Protein 5GUI (pdb70)

InterPro domains:
  IPR001270 ClpA/B family [PR00300] (641-659)
  IPR001270 ClpA/B family [PR00300] (686-704)
  IPR001270 ClpA/B family [PR00300] (715-733)
  IPR001270 ClpA/B family [PR00300] (748-762)
  IPR001943 UVR domain [PS50151] (511-546)
  IPR003593 AAA+ ATPase domain [SM00382] (294-434)
  IPR003593 AAA+ ATPase domain [SM00382] (637-818)
  IPR003959 ATPase, AAA-type, core [PF00004] (299-411)
  IPR003959 ATPase, AAA-type, core [PF07724] (636-810)
  IPR004176 Clp, repeat (R) N-terminal domain [PF02861] (97-219)
  IPR004176 Clp, repeat (R) N-terminal domain [PS51903] (95-237)
  IPR018368 ClpA/B, conserved site 1 [PS00870] (389-401)
  IPR019489 Clp ATPase, C-terminal [PF10431] (817-897)
  IPR019489 Clp ATPase, C-terminal [SM01086] (817-907)
  IPR027417 P-loop containing nucleoside triphosphate hydrolase [G3DSA:3.40.50.300] (245-437)
  IPR027417 P-loop containing nucleoside triphosphate hydrolase [G3DSA:3.40.50.300] (589-815)
  IPR027417 P-loop containing nucleoside triphosphate hydrolase [SSF52540] (254-529)
  IPR027417 P-loop containing nucleoside triphosphate hydrolase [SSF52540] (586-901)
  IPR028299 ClpA/B, conserved site 2 [PS00871] (671-689)
  IPR036628 Clp, N-terminal domain superfamily [G3DSA:1.10.1780.10] (94-244)

Structure (mmCIF, N/CA/C/O backbone):
data_5GUI
#
_entry.id   5GUI
#
_cell.length_a   40.100
_cell.length_b   44.290
_cell.length_c   97.560
_cell.angle_alpha   90.00
_cell.angle_beta   90.00
_cell.angle_gamma   90.00
#
_symmetry.space_group_name_H-M   'P 21 21 21'
#
loop_
_entity.id
_entity.type
_entity.pdbx_description
1 polymer 'Chaperone protein ClpC1, chloroplastic'
2 non-polymer 'PHOSPHATE ION'
3 water water
#
loop_
_atom_site.group_PDB
_atom_site.id
_atom_site.type_symbol
_atom_site.label_atom_id
_atom_site.label_alt_id
_atom_site.label_comp_id
_atom_site.label_asym_id
_atom_site.label_entity_id
_atom_site.label_seq_id
_atom_site.pdbx_PDB_ins_code
_atom_site.Cartn_x
_atom_site.Cartn_y
_atom_site.Cartn_z
_atom_site.occupancy
_atom_site.B_iso_or_equiv
_atom_site.auth_seq_id
_atom_site.auth_comp_id
_atom_site.auth_asym_id
_atom_site.auth_atom_id
_atom_site.pdbx_PDB_model_num
ATOM 1 N N . MET A 1 1 ? -14.695 -13.216 22.345 0.50 34.84 94 MET A N 1
ATOM 2 C CA . MET A 1 1 ? -14.609 -11.736 22.175 0.50 37.71 94 MET A CA 1
ATOM 3 C C . MET A 1 1 ? -13.191 -11.226 22.374 0.50 29.88 94 MET A C 1
ATOM 4 O O . MET A 1 1 ? -13.007 -10.091 22.812 0.50 25.71 94 MET A O 1
ATOM 9 N N . PHE A 1 2 ? -12.193 -12.055 22.040 1.00 29.64 95 PHE A N 1
ATOM 10 C CA . PHE A 1 2 ? -10.790 -11.639 22.019 1.00 22.67 95 PHE A CA 1
ATOM 11 C C . PHE A 1 2 ? -10.206 -11.307 23.390 1.00 21.34 95 PHE A C 1
ATOM 12 O O . PHE A 1 2 ? -9.224 -10.583 23.460 1.00 22.48 95 PHE A O 1
ATOM 20 N N . GLU A 1 3 ? -10.749 -11.875 24.479 1.00 21.46 96 GLU A N 1
ATOM 21 C CA . GLU A 1 3 ? -10.264 -11.621 25.814 1.00 22.96 96 GLU A CA 1
ATOM 22 C C . GLU A 1 3 ? -9.265 -12.653 26.289 1.00 17.52 96 GLU A C 1
ATOM 23 O O . GLU A 1 3 ? -8.725 -12.484 27.367 1.00 19.19 96 GLU A O 1
ATOM 29 N N . ARG A 1 4 ? -8.946 -13.652 25.457 1.00 16.11 97 ARG A N 1
ATOM 30 C CA A ARG A 1 4 ? -8.147 -14.789 25.845 0.60 15.54 97 ARG A CA 1
ATOM 31 C CA B ARG A 1 4 ? -8.073 -14.718 25.961 0.40 14.48 97 ARG A CA 1
ATOM 32 C C . ARG A 1 4 ? -6.739 -14.805 25.266 1.00 13.16 97 ARG A C 1
ATOM 33 O O . ARG A 1 4 ? -6.129 -15.849 25.239 1.00 17.00 97 ARG A O 1
ATOM 48 N N . PHE A 1 5 ? -6.212 -13.676 24.829 1.00 11.77 98 PHE A N 1
ATOM 49 C CA . PHE A 1 5 ? -4.853 -13.653 24.295 1.00 10.99 98 PHE A CA 1
ATOM 50 C C . PHE A 1 5 ? -3.789 -13.347 25.332 1.00 10.55 98 PHE A C 1
ATOM 51 O O . PHE A 1 5 ? -4.006 -12.563 26.270 1.00 13.55 98 PHE A O 1
ATOM 59 N N . THR A 1 6 ? -2.598 -13.895 25.181 1.00 10.15 99 THR A N 1
ATOM 60 C CA . THR A 1 6 ? -1.420 -13.398 25.889 1.00 10.15 99 THR A CA 1
ATOM 61 C C . THR A 1 6 ? -0.900 -12.137 25.208 1.00 9.74 99 THR A C 1
ATOM 62 O O . THR A 1 6 ? -1.294 -11.795 24.050 1.00 10.23 99 THR A O 1
ATOM 66 N N . GLU A 1 7 ? 0.047 -11.452 25.811 1.00 10.30 100 GLU A N 1
ATOM 67 C CA . GLU A 1 7 ? 0.657 -10.304 25.178 1.00 9.89 100 GLU A CA 1
ATOM 68 C C . GLU A 1 7 ? 1.254 -10.672 23.827 1.00 9.45 100 GLU A C 1
ATOM 69 O O . GLU A 1 7 ? 1.110 -9.921 22.867 1.00 10.20 100 GLU A O 1
ATOM 75 N N . LYS A 1 8 ? 1.997 -11.773 23.769 1.00 9.88 101 LYS A N 1
ATOM 76 C CA . LYS A 1 8 ? 2.668 -12.111 22.516 1.00 10.00 101 LYS A CA 1
ATOM 77 C C . LYS A 1 8 ? 1.674 -12.472 21.435 1.00 9.36 101 LYS A C 1
ATOM 78 O O . LYS A 1 8 ? 1.932 -12.186 20.230 1.00 10.34 101 LYS A O 1
ATOM 84 N N . ALA A 1 9 ? 0.550 -13.058 21.732 1.00 9.60 102 ALA A N 1
ATOM 85 C CA . ALA A 1 9 ? -0.495 -13.264 20.725 1.00 9.51 102 ALA A CA 1
ATOM 86 C C . ALA A 1 9 ? -1.050 -11.948 20.248 1.00 9.29 102 ALA A C 1
ATOM 87 O O . ALA A 1 9 ? -1.288 -11.797 19.016 1.00 9.90 102 ALA A O 1
ATOM 89 N N . ILE A 1 10 ? -1.269 -10.979 21.126 1.00 9.70 103 ILE A N 1
ATOM 90 C CA . ILE A 1 10 ? -1.690 -9.656 20.681 1.00 8.62 103 ILE A CA 1
ATOM 91 C C . ILE A 1 10 ? -0.617 -9.042 19.808 1.00 9.09 103 ILE A C 1
ATOM 92 O O . ILE A 1 10 ? -0.950 -8.435 18.751 1.00 10.28 103 ILE A O 1
ATOM 97 N N . LYS A 1 11 ? 0.642 -9.200 20.130 1.00 9.33 104 LYS A N 1
ATOM 98 C CA . LYS A 1 11 ? 1.737 -8.693 19.295 1.00 9.61 104 LYS A CA 1
ATOM 99 C C . LYS A 1 11 ? 1.663 -9.311 17.888 1.00 9.14 104 LYS A C 1
ATOM 100 O O . LYS A 1 11 ? 1.815 -8.598 16.872 1.00 9.77 104 LYS A O 1
ATOM 106 N N . VAL A 1 12 ? 1.425 -10.599 17.796 1.00 9.21 105 VAL A N 1
ATOM 107 C CA . VAL A 1 12 ? 1.257 -11.256 16.471 1.00 8.65 105 VAL A CA 1
ATOM 108 C C . VAL A 1 12 ? 0.107 -10.622 15.769 1.00 8.89 105 VAL A C 1
ATOM 109 O O . VAL A 1 12 ? 0.241 -10.361 14.509 1.00 9.97 105 VAL A O 1
ATOM 113 N N . ILE A 1 13 ? -1.044 -10.359 16.361 1.00 9.59 106 ILE A N 1
ATOM 114 C CA A ILE A 1 13 ? -2.187 -9.778 15.683 0.50 9.90 106 ILE A CA 1
ATOM 115 C CA B ILE A 1 13 ? -2.166 -9.794 15.684 0.50 9.70 106 ILE A CA 1
ATOM 116 C C . ILE A 1 13 ? -1.883 -8.365 15.254 1.00 10.20 106 ILE A C 1
ATOM 117 O O . ILE A 1 13 ? -2.288 -7.923 14.153 1.00 10.52 106 ILE A O 1
ATOM 126 N N . MET A 1 14 ? -1.173 -7.583 16.062 1.00 9.98 107 MET A N 1
ATOM 127 C CA A MET A 1 14 ? -0.763 -6.225 15.680 0.80 10.04 107 MET A CA 1
ATOM 128 C CA B MET A 1 14 ? -0.800 -6.230 15.666 0.20 9.74 107 MET A CA 1
ATOM 129 C C . MET A 1 14 ? 0.113 -6.288 14.445 1.00 9.84 107 MET A C 1
ATOM 130 O O . MET A 1 14 ? -0.048 -5.492 13.512 1.00 10.92 107 MET A O 1
ATOM 139 N N . LEU A 1 15 ? 1.023 -7.232 14.405 1.00 9.67 108 LEU A N 1
ATOM 140 C CA A LEU A 1 15 ? 1.875 -7.402 13.210 0.80 9.73 108 LEU A CA 1
ATOM 141 C CA B LEU A 1 15 ? 1.876 -7.460 13.241 0.20 10.44 108 LEU A CA 1
ATOM 142 C C . LEU A 1 15 ? 1.024 -7.842 12.042 1.00 9.35 108 LEU A C 1
ATOM 143 O O . LEU A 1 15 ? 1.265 -7.345 10.902 1.00 10.52 108 LEU A O 1
ATOM 152 N N . ALA A 1 16 ? 0.039 -8.695 12.205 1.00 9.21 109 ALA A N 1
ATOM 153 C CA . ALA A 1 16 ? -0.858 -9.070 11.111 1.00 9.53 109 ALA A CA 1
ATOM 154 C C . ALA A 1 16 ? -1.586 -7.848 10.568 1.00 9.84 109 ALA A C 1
ATOM 155 O O . ALA A 1 16 ? -1.746 -7.726 9.329 1.00 10.21 109 ALA A O 1
ATOM 157 N N . GLN A 1 17 ? -2.041 -6.949 11.433 1.00 10.70 110 GLN A N 1
ATOM 158 C CA . GLN A 1 17 ? -2.664 -5.697 10.977 1.00 10.44 110 GLN A CA 1
ATOM 159 C C . GLN A 1 17 ? -1.691 -4.864 10.172 1.00 10.45 110 GLN A C 1
ATOM 160 O O . GLN A 1 17 ? -2.036 -4.298 9.129 1.00 12.31 110 GLN A O 1
ATOM 166 N N . GLU A 1 18 ? -0.449 -4.761 10.626 1.00 10.74 111 GLU A N 1
ATOM 167 C CA A GLU A 1 18 ? 0.534 -3.999 9.898 0.60 9.85 111 GLU A CA 1
ATOM 168 C CA B GLU A 1 18 ? 0.633 -4.045 9.931 0.40 13.32 111 GLU A CA 1
ATOM 169 C C . GLU A 1 18 ? 0.828 -4.646 8.554 1.00 11.11 111 GLU A C 1
ATOM 170 O O . GLU A 1 18 ? 1.013 -3.934 7.555 1.00 11.69 111 GLU A O 1
ATOM 181 N N . GLU A 1 19 ? 0.838 -5.975 8.460 1.00 10.08 112 GLU A N 1
ATOM 182 C CA . GLU A 1 19 ? 1.019 -6.662 7.175 1.00 9.86 112 GLU A CA 1
ATOM 183 C C . GLU A 1 19 ? -0.135 -6.417 6.269 1.00 11.04 112 GLU A C 1
ATOM 184 O O . GLU A 1 19 ? 0.063 -6.287 5.022 1.00 13.29 112 GLU A O 1
ATOM 190 N N . ALA A 1 20 ? -1.360 -6.324 6.753 1.00 10.44 113 ALA A N 1
ATOM 191 C CA . ALA A 1 20 ? -2.489 -5.918 5.938 1.00 11.20 113 ALA A CA 1
ATOM 192 C C . ALA A 1 20 ? -2.245 -4.533 5.370 1.00 12.24 113 ALA A C 1
ATOM 193 O O . ALA A 1 20 ? -2.338 -4.319 4.153 1.00 14.03 113 ALA A O 1
ATOM 195 N N . ARG A 1 21 ? -1.911 -3.585 6.235 1.00 12.65 114 ARG A N 1
ATOM 196 C CA A ARG A 1 21 ? -1.739 -2.199 5.808 0.50 15.50 114 ARG A CA 1
ATOM 197 C CA B ARG A 1 21 ? -1.727 -2.212 5.786 0.50 12.52 114 ARG A CA 1
ATOM 198 C C . ARG A 1 21 ? -0.576 -2.038 4.843 1.00 13.79 114 ARG A C 1
ATOM 199 O O . ARG A 1 21 ? -0.671 -1.214 3.912 1.00 15.58 114 ARG A O 1
ATOM 214 N N . ARG A 1 22 ? 0.482 -2.794 4.993 1.00 14.12 115 ARG A N 1
ATOM 215 C CA A ARG A 1 22 ? 1.672 -2.752 4.115 0.80 16.03 115 ARG A CA 1
ATOM 216 C CA B ARG A 1 22 ? 1.634 -2.663 4.100 0.20 15.92 115 ARG A CA 1
ATOM 217 C C . ARG A 1 22 ? 1.264 -2.999 2.650 1.00 15.82 115 ARG A C 1
ATOM 218 O O . ARG A 1 22 ? 1.855 -2.436 1.755 1.00 18.91 115 ARG A O 1
ATOM 233 N N . LEU A 1 23 ? 0.266 -3.863 2.451 1.00 15.60 116 LEU A N 1
ATOM 234 C CA A LEU A 1 23 ? -0.246 -4.185 1.112 0.60 16.22 116 LEU A CA 1
ATOM 235 C CA B LEU A 1 23 ? -0.183 -4.282 1.138 0.40 13.95 116 LEU A CA 1
ATOM 236 C C . LEU A 1 23 ? -1.543 -3.549 0.791 1.00 15.67 116 LEU A C 1
ATOM 237 O O . LEU A 1 23 ? -2.178 -3.876 -0.204 1.00 19.20 116 LEU A O 1
ATOM 246 N N . GLY A 1 24 ? -1.928 -2.529 1.558 1.00 16.48 117 GLY A N 1
ATOM 247 C CA . GLY A 1 24 ? -3.116 -1.729 1.253 1.00 19.66 117 GLY A CA 1
ATOM 248 C C . GLY A 1 24 ? -4.444 -2.383 1.521 1.00 16.84 117 GLY A C 1
ATOM 249 O O . GLY A 1 24 ? -5.471 -1.952 0.966 1.00 18.74 117 GLY A O 1
ATOM 250 N N . HIS A 1 25 ? -4.447 -3.399 2.383 1.00 14.15 118 HIS A N 1
ATOM 251 C CA . HIS A 1 25 ? -5.658 -4.111 2.750 1.00 12.90 118 HIS A CA 1
ATOM 252 C C . HIS A 1 25 ? -6.131 -3.655 4.075 1.00 14.97 118 HIS A C 1
ATOM 253 O O . HIS A 1 25 ? -5.321 -3.199 4.915 1.00 22.80 118 HIS A O 1
ATOM 260 N N . ASN A 1 26 ? -7.423 -3.852 4.334 1.00 15.01 119 ASN A N 1
ATOM 261 C CA A ASN A 1 26 ? -7.958 -3.498 5.603 0.60 15.95 119 ASN A CA 1
ATOM 262 C CA B ASN A 1 26 ? -8.104 -3.437 5.563 0.40 16.63 119 ASN A CA 1
ATOM 263 C C . ASN A 1 26 ? -8.806 -4.631 6.177 1.00 16.22 119 ASN A C 1
ATOM 264 O O . ASN A 1 26 ? -9.949 -4.500 6.622 1.00 22.73 1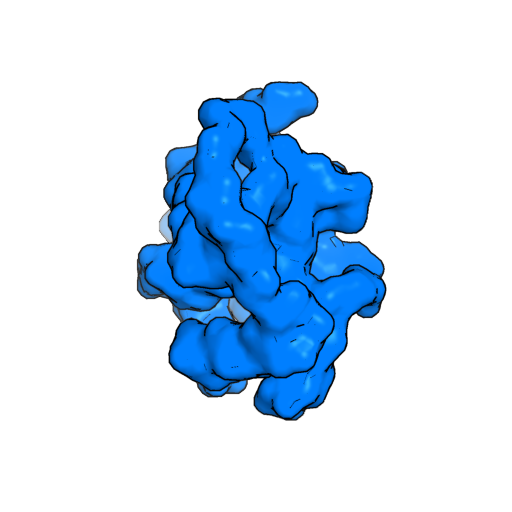19 ASN A O 1
ATOM 273 N N . PHE A 1 27 ? -8.123 -5.787 6.263 1.00 12.79 120 PHE A N 1
ATOM 274 C CA . PHE A 1 27 ? -8.654 -6.949 6.940 1.00 12.59 120 PHE A CA 1
ATOM 275 C C . PHE A 1 27 ? -7.476 -7.744 7.463 1.00 11.78 120 PHE A C 1
ATOM 276 O O . PHE A 1 27 ? -6.389 -7.648 6.912 1.00 12.67 120 PHE A O 1
ATOM 284 N N . VAL A 1 28 ? -7.764 -8.560 8.484 1.00 12.15 121 VAL A N 1
ATOM 285 C CA . VAL A 1 28 ? -6.831 -9.599 8.917 1.00 11.25 121 VAL A CA 1
ATOM 286 C C . VAL A 1 28 ? -7.408 -10.945 8.548 1.00 10.61 121 VAL A C 1
ATOM 287 O O . VAL A 1 28 ? -8.375 -11.390 9.133 1.00 12.20 121 VAL A O 1
ATOM 291 N N . GLY A 1 29 ? -6.765 -11.588 7.575 1.00 10.65 122 GLY A N 1
ATOM 292 C CA . GLY A 1 29 ? -7.091 -12.959 7.177 1.00 10.09 122 GLY A C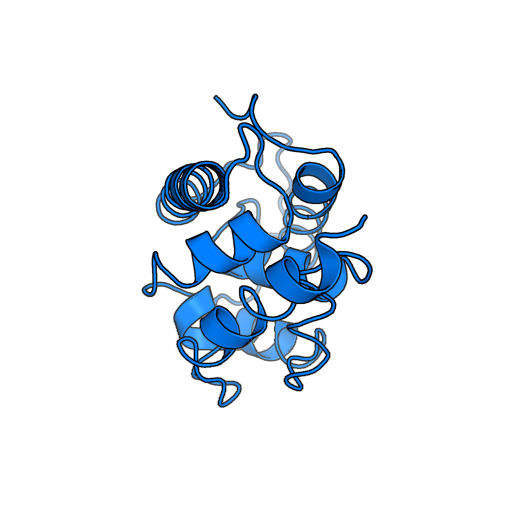A 1
ATOM 293 C C . GLY A 1 29 ? -6.071 -13.950 7.680 1.00 9.76 122 GLY A C 1
ATOM 294 O O . GLY A 1 29 ? -5.092 -13.577 8.331 1.00 9.87 122 GLY A O 1
ATOM 295 N N . THR A 1 30 ? -6.290 -15.204 7.347 1.00 9.49 123 THR A N 1
ATOM 296 C CA . THR A 1 30 ? -5.349 -16.231 7.722 1.00 10.19 123 THR A CA 1
ATOM 297 C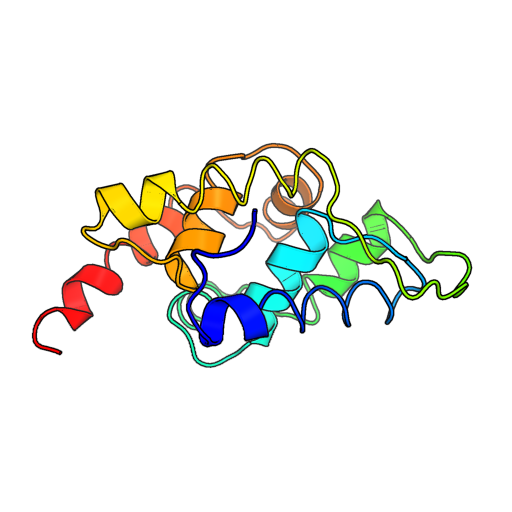 C . THR A 1 30 ? -3.934 -15.893 7.301 1.00 9.61 123 THR A C 1
ATOM 298 O O . THR A 1 30 ? -2.963 -16.172 7.999 1.00 8.97 123 THR A O 1
ATOM 302 N N . GLU A 1 31 ? -3.802 -15.302 6.086 1.00 9.33 124 GLU A N 1
ATOM 303 C CA . GLU A 1 31 ? -2.489 -15.039 5.573 1.00 9.47 124 GLU A CA 1
ATOM 304 C C . GLU A 1 31 ? -1.741 -13.951 6.359 1.00 9.08 124 GLU A C 1
ATOM 305 O O . GLU A 1 31 ? -0.541 -14.021 6.508 1.00 9.49 124 GLU A O 1
ATOM 311 N N . GLN A 1 32 ? -2.456 -12.930 6.806 1.00 8.70 125 GLN A N 1
ATOM 312 C CA . GLN A 1 32 ? -1.809 -11.887 7.632 1.00 9.17 125 GLN A CA 1
ATOM 313 C C . GLN A 1 32 ? -1.411 -12.475 9.010 1.00 8.76 125 GLN A C 1
ATOM 314 O O . GLN A 1 32 ? -0.369 -12.113 9.529 1.00 9.15 125 GLN A O 1
ATOM 320 N N . ILE A 1 33 ? -2.241 -13.383 9.539 1.00 8.88 126 ILE A N 1
ATOM 321 C CA . ILE A 1 33 ? -1.870 -14.072 10.800 1.00 8.60 126 ILE A CA 1
ATOM 322 C C . ILE A 1 33 ? -0.588 -14.852 10.562 1.00 8.29 126 ILE A C 1
ATOM 323 O O . ILE A 1 33 ? 0.375 -14.776 11.376 1.00 9.00 126 ILE A O 1
ATOM 328 N N . LEU A 1 34 ? -0.484 -15.589 9.441 1.00 8.21 127 LEU A N 1
ATOM 329 C CA . LEU A 1 34 ? 0.749 -16.298 9.136 1.00 8.64 127 LEU A CA 1
ATOM 330 C C . LEU A 1 34 ? 1.949 -15.357 9.129 1.00 8.71 127 LEU A C 1
ATOM 331 O O . LEU A 1 34 ? 3.031 -15.652 9.697 1.00 8.94 127 LEU A O 1
ATOM 336 N N . LEU A 1 35 ? 1.824 -14.236 8.390 1.00 8.72 128 LEU A N 1
ATOM 337 C CA . LEU A 1 35 ? 2.940 -13.306 8.328 1.00 9.08 128 LEU A CA 1
ATOM 338 C C . LEU A 1 35 ? 3.334 -12.740 9.713 1.00 8.68 128 LEU A C 1
ATOM 339 O O . LEU A 1 35 ? 4.504 -12.529 9.975 1.00 9.74 128 LEU A O 1
ATOM 344 N N . GLY A 1 36 ? 2.308 -12.434 10.504 1.00 8.37 129 GLY A N 1
ATOM 345 C CA . GLY A 1 36 ? 2.604 -11.969 11.877 1.00 8.65 129 GLY A CA 1
ATOM 346 C C . GLY A 1 36 ? 3.336 -13.036 12.700 1.00 8.87 129 GLY A C 1
ATOM 347 O O . GLY A 1 36 ? 4.232 -12.685 13.476 1.00 10.00 129 GLY A O 1
ATOM 348 N N . LEU A 1 37 ? 2.925 -14.290 12.564 1.00 8.31 130 LEU A N 1
ATOM 349 C CA . LEU A 1 37 ? 3.601 -15.364 13.291 1.00 8.93 130 LEU A CA 1
ATOM 350 C C . LEU A 1 37 ? 5.036 -15.495 12.932 1.00 9.10 130 LEU A C 1
ATOM 351 O O . LEU A 1 37 ? 5.935 -15.698 13.747 1.00 9.85 130 LEU A O 1
ATOM 356 N N . ILE A 1 38 ? 5.302 -15.414 11.592 1.00 9.48 131 ILE A N 1
ATOM 357 C CA . ILE A 1 38 ? 6.699 -15.511 11.132 1.00 10.10 131 ILE A CA 1
ATOM 358 C C . ILE A 1 38 ? 7.522 -14.336 11.631 1.00 10.05 131 ILE A C 1
ATOM 359 O O . ILE A 1 38 ? 8.610 -14.470 12.139 1.00 11.26 131 ILE A O 1
ATOM 364 N N . GLY A 1 39 ? 6.978 -13.130 11.432 1.00 10.10 132 GLY A N 1
ATOM 365 C CA . GLY A 1 39 ? 7.735 -11.921 11.709 1.00 11.13 132 GLY A CA 1
ATOM 366 C C . GLY A 1 39 ? 7.880 -11.529 13.140 1.00 11.36 132 GLY A C 1
ATOM 367 O O . GLY A 1 39 ? 8.719 -10.726 13.480 1.00 14.01 132 GLY A O 1
ATOM 368 N N . GLU A 1 40 ? 7.053 -12.104 14.022 1.00 11.45 133 GLU A N 1
ATOM 369 C CA . GLU A 1 40 ? 7.101 -11.707 15.442 1.00 12.44 133 GLU A CA 1
ATOM 370 C C . GLU A 1 40 ? 8.474 -11.987 16.033 1.00 11.96 133 GLU A C 1
ATOM 371 O O . GLU A 1 40 ? 8.932 -11.288 16.917 1.00 14.38 133 GLU A O 1
ATOM 377 N N . GLY A 1 41 ? 9.101 -13.062 15.559 1.00 13.23 134 GLY A N 1
ATOM 378 C CA . GLY A 1 41 ? 10.500 -13.322 15.789 1.00 14.71 134 GLY A CA 1
ATOM 379 C C . GLY A 1 41 ? 10.940 -13.968 17.080 1.00 16.20 134 GLY A C 1
ATOM 380 O O . GLY A 1 41 ? 11.963 -14.578 17.111 1.00 27.60 134 GLY A O 1
ATOM 381 N N . THR A 1 42 ? 10.167 -13.884 18.154 1.00 13.97 135 THR A N 1
ATOM 382 C CA . THR A 1 42 ? 10.662 -14.321 19.474 1.00 14.83 135 THR A CA 1
ATOM 383 C C . THR A 1 42 ? 9.904 -15.483 20.069 1.00 13.74 135 THR A C 1
ATOM 384 O O . THR A 1 42 ? 10.419 -16.187 20.933 1.00 17.29 135 THR A O 1
ATOM 388 N N . GLY A 1 43 ? 8.663 -15.672 19.675 1.00 12.57 136 GLY A N 1
ATOM 389 C CA . GLY A 1 43 ? 7.865 -16.715 20.279 1.00 13.27 136 GLY A CA 1
ATOM 390 C C . GLY A 1 43 ? 8.110 -18.083 19.716 1.00 10.93 136 GLY A C 1
ATOM 391 O O . GLY A 1 43 ? 8.869 -18.293 18.764 1.00 11.68 136 GLY A O 1
ATOM 392 N N . ILE A 1 44 ? 7.404 -19.046 20.287 1.00 10.52 137 ILE A N 1
ATOM 393 C CA . ILE A 1 44 ? 7.508 -20.421 19.826 1.00 10.48 137 ILE A CA 1
ATOM 394 C C . ILE A 1 44 ? 7.143 -20.528 18.344 1.00 10.12 137 ILE A C 1
ATOM 395 O O . ILE A 1 44 ? 7.810 -21.214 17.582 1.00 11.10 137 ILE A O 1
ATOM 400 N N . ALA A 1 45 ? 6.042 -19.893 17.935 1.00 9.63 138 ALA A N 1
ATOM 401 C CA . ALA A 1 45 ? 5.685 -19.992 16.520 1.00 9.41 138 ALA A CA 1
ATOM 402 C C . ALA A 1 45 ? 6.798 -19.485 15.603 1.00 9.23 138 ALA A C 1
ATOM 403 O O . ALA A 1 45 ? 7.180 -20.166 14.649 1.00 10.36 138 ALA A O 1
ATOM 405 N N . ALA A 1 46 ? 7.287 -18.282 15.897 1.00 9.07 139 ALA A N 1
ATOM 406 C CA . ALA A 1 46 ? 8.337 -17.704 15.073 1.00 9.77 139 ALA A CA 1
ATOM 407 C C . ALA A 1 46 ? 9.562 -18.569 15.024 1.00 10.37 139 ALA A C 1
ATOM 408 O O . ALA A 1 46 ? 10.178 -18.752 13.966 1.00 11.01 139 ALA A O 1
ATOM 410 N N . LYS A 1 47 ? 9.903 -19.121 16.182 1.00 10.69 140 LYS A N 1
ATOM 411 C CA A LYS A 1 47 ? 11.130 -19.989 16.239 0.60 10.78 140 LYS A CA 1
ATOM 412 C CA B LYS A 1 47 ? 10.996 -20.076 16.344 0.40 11.48 140 LYS A CA 1
ATOM 413 C C . LYS A 1 47 ? 11.085 -21.522 15.671 1.00 11.21 140 LYS A C 1
ATOM 414 O O . LYS A 1 47 ? 12.013 -22.318 15.293 1.00 12.42 140 LYS A O 1
ATOM 423 N N . VAL A 1 48 ? 9.818 -21.895 15.540 1.00 10.40 141 VAL A N 1
ATOM 424 C CA . VAL A 1 48 ? 9.566 -23.088 14.752 1.00 10.62 141 VAL A CA 1
ATOM 425 C C . VAL A 1 48 ? 9.579 -22.769 13.265 1.00 10.40 141 VAL A C 1
ATOM 426 O O . VAL A 1 48 ? 10.192 -23.465 12.476 1.00 12.33 141 VAL A O 1
ATOM 430 N N . LEU A 1 49 ? 8.854 -21.714 12.866 1.00 10.40 142 LEU A N 1
ATOM 431 C CA . LEU A 1 49 ? 8.785 -21.368 11.446 1.00 11.01 142 LEU A CA 1
ATOM 432 C C . LEU A 1 49 ? 10.174 -21.068 10.893 1.00 11.21 142 LEU A C 1
ATOM 433 O O . LEU A 1 49 ? 10.500 -21.544 9.801 1.00 12.69 142 LEU A O 1
ATOM 438 N N . LYS A 1 50 ? 10.994 -20.335 11.627 1.00 11.68 143 LYS A N 1
ATOM 439 C CA . LYS A 1 50 ? 12.341 -20.054 11.185 1.00 13.82 143 LYS A CA 1
ATOM 440 C C . LYS A 1 50 ? 13.165 -21.342 11.038 1.00 14.20 143 LYS A C 1
ATOM 441 O O . LYS A 1 50 ? 13.846 -21.536 10.037 1.00 15.90 143 LYS A O 1
ATOM 447 N N . SER A 1 51 ? 13.056 -22.245 12.033 1.00 14.17 144 SER A N 1
ATOM 448 C CA A SER A 1 51 ? 13.778 -23.503 11.976 0.70 16.13 144 SER A CA 1
ATOM 449 C CA B SER A 1 51 ? 13.811 -23.470 11.959 0.30 14.08 144 SER A CA 1
ATOM 450 C C . SER A 1 51 ? 13.424 -24.318 10.750 1.00 15.97 144 SER A C 1
ATOM 451 O O . SER A 1 51 ? 14.241 -25.117 10.288 1.00 20.33 144 SER A O 1
ATOM 456 N N . MET A 1 52 ? 12.183 -24.186 10.284 1.00 14.86 145 MET A N 1
ATOM 457 C CA A MET A 1 52 ? 11.698 -24.929 9.145 0.70 14.97 145 MET A CA 1
ATOM 458 C CA B MET A 1 52 ? 11.640 -24.939 9.152 0.30 15.77 145 MET A CA 1
ATOM 459 C C . MET A 1 52 ? 11.863 -24.218 7.817 1.00 16.21 145 MET A C 1
ATOM 460 O O . MET A 1 52 ? 11.368 -24.681 6.783 1.00 19.99 145 MET A O 1
ATOM 469 N N . GLY A 1 53 ? 12.594 -23.097 7.820 1.00 16.28 146 GLY A N 1
ATOM 470 C CA . GLY A 1 53 ? 12.945 -22.389 6.593 1.00 17.80 146 GLY A CA 1
ATOM 471 C C . GLY A 1 53 ? 11.850 -21.531 6.050 1.00 16.61 146 GLY A C 1
ATOM 472 O O . GLY A 1 53 ? 11.952 -21.160 4.901 1.00 21.52 146 GLY A O 1
ATOM 473 N N . ILE A 1 54 ? 10.864 -21.182 6.849 1.00 13.73 147 ILE A N 1
ATOM 474 C CA A ILE A 1 54 ? 9.734 -20.352 6.417 0.50 13.88 147 ILE A CA 1
ATOM 475 C CA B ILE A 1 54 ? 9.767 -20.365 6.401 0.50 14.19 147 ILE A CA 1
ATOM 476 C C . ILE A 1 54 ? 10.129 -18.933 6.715 1.00 13.91 147 ILE A C 1
ATOM 477 O O . ILE A 1 54 ? 10.123 -18.508 7.853 1.00 17.30 147 ILE A O 1
ATOM 486 N N . ASN A 1 55 ? 10.451 -18.213 5.640 1.00 13.95 148 ASN A N 1
ATOM 487 C CA A ASN A 1 55 ? 11.111 -16.916 5.639 0.70 13.75 148 ASN A CA 1
ATOM 488 C CA B ASN A 1 55 ? 11.030 -16.901 5.784 0.30 13.81 148 ASN A CA 1
ATOM 489 C C . ASN A 1 55 ? 10.054 -15.819 5.343 1.00 12.94 148 ASN A C 1
ATOM 490 O O . ASN A 1 55 ? 9.203 -16.004 4.457 1.00 13.11 148 ASN A O 1
ATOM 499 N N . LEU A 1 56 ? 10.124 -14.705 6.072 1.00 13.04 149 LEU A N 1
ATOM 500 C CA . LEU A 1 56 ? 9.112 -13.672 5.942 1.00 12.41 149 LEU A CA 1
ATOM 501 C C . LEU A 1 56 ? 9.045 -13.109 4.501 1.00 11.90 149 LEU A C 1
ATOM 502 O O . LEU A 1 56 ? 7.958 -12.947 3.966 1.00 12.62 149 LEU A O 1
ATOM 507 N N . LYS A 1 57 ? 10.208 -12.798 3.909 1.00 11.77 150 LYS A N 1
ATOM 508 C CA . LYS A 1 57 ? 10.230 -12.246 2.530 1.00 12.62 150 LYS A CA 1
ATOM 509 C C . LYS A 1 57 ? 9.511 -13.232 1.592 1.00 12.25 150 LYS A C 1
ATOM 510 O O . LYS A 1 57 ? 8.637 -12.839 0.802 1.00 13.11 150 LYS A O 1
ATOM 516 N N . ASP A 1 58 ? 9.845 -14.511 1.670 1.00 12.38 151 ASP A N 1
ATOM 517 C CA A ASP A 1 58 ? 9.257 -15.492 0.793 0.70 13.17 151 ASP A CA 1
ATOM 518 C CA B ASP A 1 58 ? 9.273 -15.526 0.783 0.30 12.28 151 ASP A CA 1
ATOM 519 C C . ASP A 1 58 ? 7.758 -15.572 0.956 1.00 12.20 151 ASP A C 1
ATOM 520 O O . ASP A 1 58 ? 7.000 -15.665 0.007 1.00 12.08 151 ASP A O 1
ATOM 529 N N . ALA A 1 59 ? 7.340 -15.586 2.243 1.00 11.84 152 ALA A N 1
ATOM 530 C CA . ALA A 1 59 ? 5.914 -15.655 2.524 1.00 11.21 152 ALA A CA 1
ATOM 531 C C . ALA A 1 59 ? 5.186 -14.405 2.031 1.00 10.58 152 ALA A C 1
ATOM 532 O O . ALA A 1 59 ? 4.082 -14.514 1.486 1.00 11.78 152 ALA A O 1
ATOM 534 N N . ARG A 1 60 ? 5.795 -13.237 2.219 1.00 10.90 153 ARG A N 1
ATOM 535 C CA . ARG A 1 60 ? 5.170 -12.023 1.705 1.00 11.48 153 ARG A CA 1
ATOM 536 C C . ARG A 1 60 ? 5.012 -12.069 0.187 1.00 12.36 153 ARG A C 1
ATOM 537 O O . ARG A 1 60 ? 3.975 -11.655 -0.338 1.00 13.26 153 ARG A O 1
ATOM 545 N N . VAL A 1 61 ? 6.047 -12.555 -0.497 1.00 12.04 154 VAL A N 1
ATOM 546 C CA . VAL A 1 61 ? 5.955 -12.616 -1.961 1.00 13.44 154 VAL A CA 1
ATOM 547 C C . VAL A 1 61 ? 4.797 -13.534 -2.376 1.00 12.48 154 VAL A C 1
ATOM 548 O O . VAL A 1 61 ? 3.987 -13.204 -3.259 1.00 13.66 154 VAL A O 1
ATOM 552 N N . GLU A 1 62 ? 4.656 -14.704 -1.700 1.00 12.11 155 GLU A N 1
ATOM 553 C CA . GLU A 1 62 ? 3.567 -15.591 -2.006 1.00 13.03 155 GLU A CA 1
ATOM 554 C C . GLU A 1 62 ? 2.190 -15.033 -1.692 1.00 13.33 155 GLU A C 1
ATOM 555 O O . GLU A 1 62 ? 1.209 -15.223 -2.411 1.00 15.48 155 GLU A O 1
ATOM 561 N N . VAL A 1 63 ? 2.087 -14.327 -0.547 1.00 12.76 156 VAL A N 1
ATOM 562 C CA . VAL A 1 63 ? 0.831 -13.704 -0.217 1.00 12.78 156 VAL A CA 1
ATOM 563 C C . VAL A 1 63 ? 0.428 -12.704 -1.302 1.00 13.90 156 VAL A C 1
ATOM 564 O O . VAL A 1 63 ? -0.727 -12.707 -1.735 1.00 15.04 156 VAL A O 1
ATOM 568 N N . GLU A 1 64 ? 1.342 -11.809 -1.644 1.00 14.09 157 GLU A N 1
ATOM 569 C CA . GLU A 1 64 ? 0.988 -10.794 -2.644 1.00 15.54 157 GLU A CA 1
ATOM 570 C C . GLU A 1 64 ? 0.613 -11.410 -3.998 1.00 15.60 157 GLU A C 1
ATOM 571 O O . GLU A 1 64 ? -0.262 -10.882 -4.710 1.00 19.06 157 GLU A O 1
ATOM 577 N N . LYS A 1 65 ? 1.264 -12.509 -4.356 1.00 16.99 158 LYS A N 1
ATOM 578 C CA . LYS A 1 65 ? 0.954 -13.198 -5.611 1.00 19.38 158 LYS A CA 1
ATOM 579 C C . LYS A 1 65 ? -0.523 -13.645 -5.593 1.00 18.27 158 LYS A C 1
ATOM 580 O O . LYS A 1 65 ? -1.216 -13.557 -6.609 1.00 24.15 158 LYS A O 1
ATOM 586 N N . ILE A 1 66 ? -1.043 -14.021 -4.425 1.00 16.57 159 ILE A N 1
ATOM 587 C CA . ILE A 1 66 ? -2.411 -14.498 -4.345 1.00 15.80 159 ILE A CA 1
ATOM 588 C C . ILE A 1 66 ? -3.448 -13.364 -4.168 1.00 15.41 159 ILE A C 1
ATOM 589 O O . ILE A 1 66 ? -4.473 -13.368 -4.837 1.00 18.95 159 ILE A O 1
ATOM 594 N N . ILE A 1 67 ? -3.182 -12.400 -3.298 1.00 14.13 160 ILE A N 1
ATOM 595 C CA . ILE A 1 67 ? -4.228 -11.385 -2.970 1.00 14.38 160 ILE A CA 1
ATOM 596 C C . ILE A 1 67 ? -3.958 -10.023 -3.584 1.00 15.35 160 ILE A C 1
ATOM 597 O O . ILE A 1 67 ? -4.842 -9.174 -3.512 1.00 18.06 160 ILE A O 1
ATOM 602 N N . GLY A 1 68 ? -2.757 -9.776 -4.103 1.00 14.97 161 GLY A N 1
ATOM 603 C CA . GLY A 1 68 ? -2.431 -8.476 -4.652 1.00 16.13 161 GLY A CA 1
ATOM 604 C C . GLY A 1 68 ? -2.412 -7.364 -3.637 1.00 15.74 161 GLY A C 1
ATOM 605 O O . GLY A 1 68 ? -2.284 -7.591 -2.424 1.00 17.31 161 GLY A O 1
ATOM 606 N N . ARG A 1 69 ? -2.519 -6.154 -4.131 1.00 18.98 162 ARG A N 1
ATOM 607 C CA A ARG A 1 69 ? -2.443 -4.983 -3.327 0.50 18.83 162 ARG A CA 1
ATOM 608 C CA B ARG A 1 69 ? -2.467 -4.932 -3.328 0.50 19.78 162 ARG A CA 1
ATOM 609 C C . ARG A 1 69 ? -3.822 -4.311 -3.314 1.00 19.39 162 ARG A C 1
ATOM 610 O O . ARG A 1 69 ? -4.464 -4.246 -4.354 1.00 22.05 162 ARG A O 1
ATOM 625 N N . GLY A 1 70 ? -4.253 -3.799 -2.171 1.00 19.85 163 GLY A N 1
ATOM 626 C CA . GLY A 1 70 ? -5.539 -3.163 -2.061 1.00 21.89 163 GLY A CA 1
ATOM 627 C C . GLY A 1 70 ? -5.472 -1.668 -2.349 1.00 22.31 163 GLY A C 1
ATOM 628 O O . GLY A 1 70 ? -4.410 -1.172 -2.739 1.00 28.44 163 GLY A O 1
ATOM 629 N N . SER A 1 71 ? -6.569 -0.987 -1.945 1.00 24.05 164 SER A N 1
ATOM 630 C CA . SER A 1 71 ? -6.814 0.428 -2.217 1.00 27.90 164 SER A CA 1
ATOM 631 C C . SER A 1 71 ? -5.849 1.323 -1.448 1.00 30.45 164 SER A C 1
ATOM 632 O O . SER A 1 71 ? -5.570 2.429 -1.890 1.00 44.18 164 SER A O 1
ATOM 635 N N . GLY A 1 72 ? -5.281 0.820 -0.346 1.00 58.59 165 GLY A N 1
ATOM 636 C CA . GLY A 1 72 ? -4.423 1.623 0.549 1.00 63.68 165 GLY A CA 1
ATOM 637 C C . GLY A 1 72 ? -5.299 2.502 1.465 1.00 68.40 165 GLY A C 1
ATOM 638 O O . GLY A 1 72 ? -4.825 3.209 2.307 1.00 66.76 165 GLY A O 1
ATOM 639 N N . PHE A 1 73 ? -6.627 2.231 1.267 1.00 68.87 166 PHE A N 1
ATOM 640 C CA . PHE A 1 73 ? -7.615 3.010 1.945 1.00 54.12 166 PHE A CA 1
ATOM 641 C C . PHE A 1 73 ? -7.372 2.464 3.314 1.00 35.05 166 PHE A C 1
ATOM 642 O O . PHE A 1 73 ? -7.058 1.276 3.453 1.00 28.22 166 PHE A O 1
ATOM 650 N N . VAL A 1 74 ? -7.362 3.341 4.295 1.00 25.10 167 VAL A N 1
ATOM 651 C CA A VAL A 1 74 ? -7.261 2.877 5.668 0.50 30.89 167 VAL A CA 1
ATOM 652 C CA B VAL A 1 74 ? -7.210 2.956 5.705 0.50 21.02 167 VAL A CA 1
ATOM 653 C C . VAL A 1 74 ? -8.541 3.235 6.414 1.00 25.03 167 VAL A C 1
ATOM 654 O O . VAL A 1 74 ? -9.038 4.365 6.331 1.00 27.85 167 VAL A O 1
ATOM 661 N N . ALA A 1 75 ? -9.093 2.240 7.116 1.00 31.51 168 ALA A N 1
ATOM 662 C CA . ALA A 1 75 ? -10.220 2.447 8.047 1.00 32.44 168 ALA A CA 1
ATOM 663 C C . ALA A 1 75 ? -9.751 2.010 9.413 1.00 26.39 168 ALA A C 1
ATOM 664 O O . ALA A 1 75 ? -9.118 0.950 9.499 1.00 38.76 168 ALA A O 1
ATOM 666 N N . VAL A 1 76 ? -10.160 2.679 10.502 0.70 28.05 169 VAL A N 1
ATOM 667 C CA . VAL A 1 76 ? -9.749 2.305 11.873 0.70 30.06 169 VAL A CA 1
ATOM 668 C C . VAL A 1 76 ? -10.238 0.910 12.209 0.70 36.89 169 VAL A C 1
ATOM 669 O O . VAL A 1 76 ? -9.540 0.147 12.938 0.70 37.05 169 VAL A O 1
ATOM 673 N N . GLU A 1 77 ? -11.406 0.526 11.677 0.70 31.85 170 GLU A N 1
ATOM 674 C CA . GLU A 1 77 ? -11.810 -0.863 11.895 0.70 31.13 170 GLU A CA 1
ATOM 675 C C . GLU A 1 77 ? -11.019 -1.748 10.936 0.70 27.00 170 GLU A C 1
ATOM 676 O O . GLU A 1 77 ? -11.036 -1.544 9.712 0.70 24.76 170 GLU A O 1
ATOM 682 N N . ILE A 1 78 ? -10.311 -2.721 11.526 1.00 28.39 171 ILE A N 1
ATOM 683 C CA A ILE A 1 78 ? -9.625 -3.727 10.752 0.60 22.43 171 ILE A CA 1
ATOM 684 C CA B ILE A 1 78 ? -9.577 -3.768 10.738 0.40 23.06 171 ILE A CA 1
ATOM 685 C C . ILE A 1 78 ? -10.058 -5.095 11.260 1.00 18.11 171 ILE A C 1
ATOM 686 O O . ILE A 1 78 ? -9.448 -5.745 12.169 1.00 21.38 171 ILE A O 1
ATOM 695 N N . PRO A 1 79 ? -11.143 -5.539 10.721 1.00 19.12 172 PRO A N 1
ATOM 696 C CA . PRO A 1 79 ? -11.732 -6.726 11.219 1.00 19.93 172 PRO A CA 1
ATOM 697 C C . PRO A 1 79 ? -11.067 -7.967 10.670 1.00 16.61 172 PRO A C 1
ATOM 698 O O . PRO A 1 79 ? -10.424 -8.007 9.596 1.00 17.38 172 PRO A O 1
ATOM 702 N N . PHE A 1 80 ? -11.234 -9.020 11.431 1.00 17.23 173 PHE A N 1
ATOM 703 C CA . PHE A 1 80 ? -10.870 -10.340 11.009 1.00 14.92 173 PHE A CA 1
ATOM 704 C C . PHE A 1 80 ? -11.836 -10.902 9.949 1.00 15.24 173 PHE A C 1
ATOM 705 O O . PHE A 1 80 ? -13.057 -10.698 10.004 1.00 19.65 173 PHE A O 1
ATOM 713 N N . THR A 1 81 ? -11.276 -11.653 9.001 1.00 13.79 174 THR A N 1
ATOM 714 C CA . THR A 1 81 ? -12.116 -12.404 8.082 1.00 13.37 174 THR A CA 1
ATOM 715 C C . THR A 1 81 ? -12.800 -13.571 8.795 1.00 13.28 174 THR A C 1
ATOM 716 O O . THR A 1 81 ? -12.374 -13.981 9.868 1.00 12.88 174 THR A O 1
ATOM 720 N N . PRO A 1 82 ? -13.831 -14.190 8.153 1.00 14.27 175 PRO A N 1
ATOM 721 C CA . PRO A 1 82 ? -14.455 -15.365 8.787 1.00 15.09 175 PRO A CA 1
ATOM 722 C C . PRO A 1 82 ? -13.458 -16.460 9.036 1.00 13.34 175 PRO A C 1
ATOM 723 O O . PRO A 1 82 ? -13.502 -17.111 10.085 1.00 14.42 175 PRO A O 1
ATOM 727 N N . ARG A 1 83 ? -12.594 -16.775 8.068 1.00 13.34 176 ARG A N 1
ATOM 728 C CA A ARG A 1 83 ? -11.605 -17.870 8.300 0.50 12.32 176 ARG A CA 1
ATOM 729 C CA B ARG A 1 83 ? -11.606 -17.809 8.269 0.50 12.71 176 ARG A CA 1
ATOM 730 C C . ARG A 1 83 ? -10.636 -17.486 9.392 1.00 11.71 176 ARG A C 1
ATOM 731 O O . ARG A 1 83 ? -10.241 -18.357 10.176 1.00 11.87 176 ARG A O 1
ATOM 746 N N . ALA A 1 84 ? -10.247 -16.218 9.477 1.00 10.94 177 ALA A N 1
ATOM 747 C CA . ALA A 1 84 ? -9.376 -15.822 10.602 1.00 10.50 177 ALA A CA 1
ATOM 748 C C . ALA A 1 84 ? -10.099 -16.010 11.936 1.00 10.48 177 ALA A C 1
ATOM 749 O O . ALA A 1 84 ? -9.480 -16.436 12.905 1.00 10.75 177 ALA A O 1
ATOM 751 N N . LYS A 1 85 ? -11.379 -15.670 12.019 1.00 11.43 178 LYS A N 1
ATOM 752 C CA . LYS A 1 85 ? -12.109 -15.907 13.256 1.00 12.79 178 LYS A CA 1
ATOM 753 C C . LYS A 1 85 ? -12.162 -17.391 13.600 1.00 12.11 178 LYS A C 1
ATOM 754 O O . LYS A 1 85 ? -12.053 -17.748 14.758 1.00 13.15 178 LYS A O 1
ATOM 760 N N . ARG A 1 86 ? -12.305 -18.244 12.579 1.00 12.12 179 ARG A N 1
ATOM 761 C CA . ARG A 1 86 ? -12.263 -19.691 12.811 1.00 12.66 179 ARG A CA 1
ATOM 762 C C . ARG A 1 86 ? -10.887 -20.096 13.348 1.00 11.85 179 ARG A C 1
ATOM 763 O O . ARG A 1 86 ? -10.785 -20.929 14.268 1.00 12.90 179 ARG A O 1
ATOM 771 N N . VAL A 1 87 ? -9.822 -19.536 12.781 1.00 11.53 180 VAL A N 1
ATOM 772 C CA . VAL A 1 87 ? -8.489 -19.799 13.310 1.00 10.98 180 VAL A CA 1
ATOM 773 C C . VAL A 1 87 ? -8.379 -19.408 14.771 1.00 10.68 180 VAL A C 1
ATOM 774 O O . VAL A 1 87 ? -7.813 -20.165 15.577 1.00 11.28 180 VAL A O 1
ATOM 778 N N . LEU A 1 88 ? -8.964 -18.292 15.168 1.00 11.36 181 LEU A N 1
ATOM 779 C CA . LEU A 1 88 ? -8.926 -17.886 16.559 1.00 11.24 181 LEU A CA 1
ATOM 780 C C . LEU A 1 88 ? -9.680 -18.852 17.439 1.00 12.42 181 LEU A C 1
ATOM 781 O O . LEU A 1 88 ? -9.192 -19.191 18.532 1.00 12.85 181 LEU A O 1
ATOM 786 N N . GLU A 1 89 ? -10.825 -19.352 16.987 1.00 13.27 182 GLU A N 1
ATOM 787 C CA A GLU A 1 89 ? -11.573 -20.364 17.759 0.70 14.74 182 GLU A CA 1
ATOM 788 C CA B GLU A 1 89 ? -11.585 -20.363 17.746 0.30 14.79 182 GLU A CA 1
ATOM 789 C C . GLU A 1 89 ? -10.748 -21.627 17.930 1.00 13.15 182 GLU A C 1
ATOM 790 O O . GLU A 1 89 ? -10.658 -22.200 19.018 1.00 15.06 182 GLU A O 1
ATOM 801 N N . LEU A 1 90 ? -10.122 -22.086 16.859 1.00 12.13 183 LEU A N 1
ATOM 802 C CA . LEU A 1 90 ? -9.290 -23.306 16.904 1.00 12.30 183 LEU A CA 1
ATOM 803 C C . LEU A 1 90 ? -8.076 -23.082 17.774 1.00 11.55 183 LEU A C 1
ATOM 804 O O . LEU A 1 90 ? -7.619 -24.012 18.449 1.00 12.40 183 LEU A O 1
ATOM 809 N N . SER A 1 91 ? -7.530 -21.855 17.787 1.00 11.33 184 SER A N 1
ATOM 810 C CA A SER A 1 91 ? -6.381 -21.508 18.638 0.40 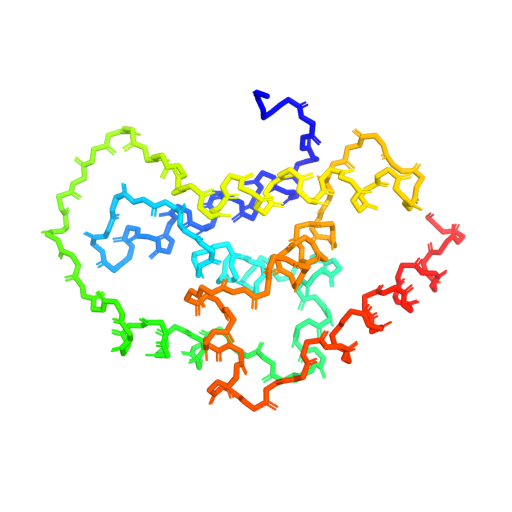12.44 184 SER A CA 1
ATOM 811 C CA B SER A 1 91 ? -6.384 -21.562 18.619 0.60 10.38 184 SER A CA 1
ATOM 812 C C . SER A 1 91 ? -6.707 -21.677 20.114 1.00 10.47 184 SER A C 1
ATOM 813 O O . SER A 1 91 ? -5.872 -22.136 20.878 1.00 10.99 184 SER A O 1
ATOM 818 N N . LEU A 1 92 ? -7.913 -21.257 20.484 1.00 11.13 185 LEU A N 1
ATOM 819 C CA . LEU A 1 92 ? -8.317 -21.433 21.878 1.00 12.20 185 LEU A CA 1
ATOM 820 C C . LEU A 1 92 ? -8.454 -22.915 22.212 1.00 11.39 185 LEU A C 1
ATOM 821 O O . LEU A 1 92 ? -8.066 -23.325 23.307 1.00 12.03 185 LEU A O 1
ATOM 826 N N . GLU A 1 93 ? -9.030 -23.697 21.330 1.00 11.78 186 GLU A N 1
ATOM 827 C CA . GLU A 1 93 ? -9.073 -25.150 21.530 1.00 12.16 186 GLU A CA 1
ATOM 828 C C . GLU A 1 93 ? -7.689 -25.733 21.710 1.00 10.97 186 GLU A C 1
ATOM 829 O O . GLU A 1 93 ? -7.465 -26.545 22.637 1.00 12.2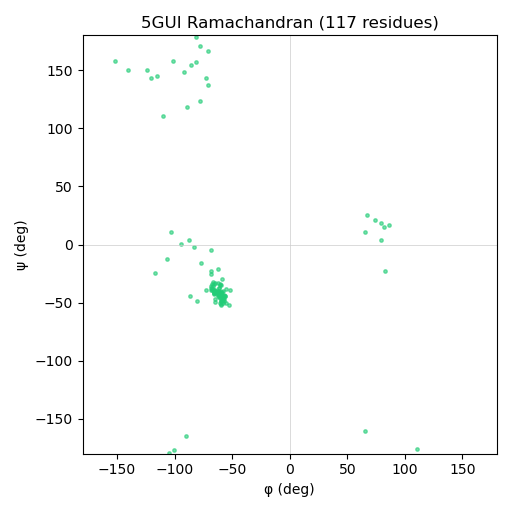7 186 GLU A O 1
ATOM 835 N N . GLU A 1 94 ? -6.734 -25.332 20.899 1.00 10.43 187 GLU A N 1
ATOM 836 C CA . GLU A 1 94 ? -5.367 -25.847 20.992 1.00 10.81 187 GLU A CA 1
ATOM 837 C C . GLU A 1 94 ? -4.745 -25.414 22.314 1.00 9.88 187 GLU A C 1
ATOM 838 O O . GLU A 1 94 ? -4.037 -26.219 22.969 1.00 10.61 187 GLU A O 1
ATOM 844 N N . ALA A 1 95 ? -4.968 -24.182 22.728 1.00 9.94 188 ALA A N 1
ATOM 845 C CA . ALA A 1 95 ? -4.418 -23.686 24.022 1.00 9.47 188 ALA A CA 1
ATOM 846 C C . ALA A 1 95 ? -4.956 -24.5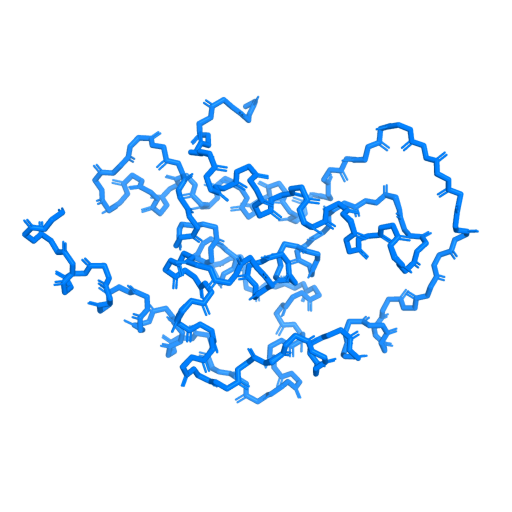82 25.158 1.00 9.96 188 ALA A C 1
ATOM 847 O O . ALA A 1 95 ? -4.153 -25.052 25.983 1.00 10.25 188 ALA A O 1
ATOM 849 N N . ARG A 1 96 ? -6.250 -24.824 25.167 1.00 9.70 189 ARG A N 1
ATOM 850 C CA . ARG A 1 96 ? -6.825 -25.621 26.233 1.00 10.75 189 ARG A CA 1
ATOM 851 C C . ARG A 1 96 ? -6.338 -27.041 26.176 1.00 10.17 189 ARG A C 1
ATOM 852 O O . ARG A 1 96 ? -6.088 -27.665 27.249 1.00 11.51 189 ARG A O 1
ATOM 860 N N . GLN A 1 97 ? -6.179 -27.614 24.989 1.00 9.78 190 GLN A N 1
ATOM 861 C CA . GLN A 1 97 ? -5.614 -28.950 24.840 1.00 9.81 190 GLN A CA 1
ATOM 862 C C . GLN A 1 97 ? -4.184 -29.068 25.342 1.00 9.79 190 GLN A C 1
ATOM 863 O O . GLN A 1 97 ? -3.760 -30.192 25.663 1.00 11.25 190 GLN A O 1
ATOM 869 N N . LEU A 1 98 ? -3.476 -27.948 25.436 1.00 10.08 191 LEU A N 1
ATOM 870 C CA . LEU A 1 98 ? -2.125 -27.897 25.919 1.00 10.36 191 LEU A CA 1
ATOM 871 C C . LEU A 1 98 ? -2.025 -27.372 27.377 1.00 10.37 191 LEU A C 1
ATOM 872 O O . LEU A 1 98 ? -0.918 -27.099 27.858 1.00 12.01 191 LEU A O 1
ATOM 877 N N . GLY A 1 99 ? -3.181 -27.257 28.054 1.00 10.34 192 GLY A N 1
ATOM 878 C CA . GLY A 1 99 ? -3.197 -26.874 29.448 1.00 10.69 192 GLY A CA 1
ATOM 879 C C . GLY A 1 99 ? -3.200 -25.409 29.716 1.00 11.55 192 GLY A C 1
ATOM 880 O O . GLY A 1 99 ? -2.918 -25.001 30.842 1.00 15.55 192 GLY A O 1
ATOM 881 N N . HIS A 1 100 ? -3.534 -24.574 28.722 1.00 11.73 193 HIS A N 1
ATOM 882 C CA . HIS A 1 100 ? -3.562 -23.129 28.864 1.00 12.22 193 HIS A CA 1
ATOM 883 C C . HIS A 1 100 ? -4.988 -22.604 28.706 1.00 13.12 193 HIS A C 1
ATOM 884 O O . HIS A 1 100 ? -5.751 -23.022 27.838 1.00 16.04 193 HIS A O 1
ATOM 891 N N . ASN A 1 101 ? -5.291 -21.538 29.474 1.00 14.40 194 ASN A N 1
ATOM 892 C CA A ASN A 1 101 ? -6.521 -20.770 29.357 0.50 14.58 194 ASN A CA 1
ATOM 893 C CA B ASN A 1 101 ? -6.554 -20.808 29.270 0.50 15.73 194 ASN A CA 1
ATOM 894 C C . ASN A 1 101 ? -6.420 -19.563 28.424 1.00 13.75 194 ASN A C 1
ATOM 895 O O . ASN A 1 101 ? -7.419 -18.956 28.098 1.00 16.29 194 ASN A O 1
ATOM 904 N N . TYR A 1 102 ? -5.199 -19.209 28.055 1.00 12.84 195 TYR A N 1
ATOM 905 C CA . TYR A 1 102 ? -4.917 -18.092 27.183 1.00 12.08 195 TYR A CA 1
ATOM 906 C C . TYR A 1 102 ? -4.115 -18.576 25.986 1.00 12.54 195 TYR A C 1
ATOM 907 O O . TYR A 1 102 ? -3.324 -19.530 26.086 1.00 13.30 195 TYR A O 1
ATOM 916 N N . ILE A 1 103 ? -4.310 -17.878 24.868 1.00 12.71 196 ILE A N 1
ATOM 917 C CA . ILE A 1 103 ? -3.763 -18.195 23.589 1.00 11.07 196 ILE A CA 1
ATOM 918 C C . ILE A 1 103 ? -2.397 -17.517 23.452 1.00 10.22 196 ILE A C 1
ATOM 919 O O . ILE A 1 103 ? -2.337 -16.267 23.453 1.00 11.26 196 ILE A O 1
ATOM 924 N N . GLY A 1 104 ? -1.322 -18.290 23.283 1.00 10.04 197 GLY A N 1
ATOM 925 C CA . GLY A 1 104 ? 0.003 -17.814 22.936 1.00 9.81 197 GLY A CA 1
ATOM 926 C C . GLY A 1 104 ? 0.313 -18.009 21.455 1.00 9.25 197 GLY A C 1
ATOM 927 O O . GLY A 1 104 ? -0.535 -18.486 20.698 1.00 9.47 197 GLY A O 1
ATOM 928 N N . SER A 1 105 ? 1.531 -17.654 21.065 1.00 9.27 198 SER A N 1
ATOM 929 C CA . SER A 1 105 ? 1.882 -17.704 19.624 1.00 9.34 198 SER A CA 1
ATOM 930 C C . SER A 1 105 ? 1.771 -19.122 19.087 1.00 9.90 198 SER A C 1
ATOM 931 O O . SER A 1 105 ? 1.338 -19.321 17.938 1.00 10.07 198 SER A O 1
ATOM 934 N N . GLU A 1 106 ? 2.145 -20.126 19.892 1.00 9.39 199 GLU A N 1
ATOM 935 C CA . GLU A 1 106 ? 2.079 -21.500 19.391 1.00 9.78 199 GLU A CA 1
ATOM 936 C C . GLU A 1 106 ? 0.679 -21.909 19.108 1.00 9.36 199 GLU A C 1
ATOM 937 O O . GLU A 1 106 ? 0.428 -22.734 18.218 1.00 10.26 199 GLU A O 1
ATOM 943 N N . HIS A 1 107 ? -0.276 -21.395 19.902 1.00 9.26 200 HIS A N 1
ATOM 944 C CA . HIS A 1 107 ? -1.647 -21.777 19.727 1.00 9.30 200 HIS A CA 1
ATOM 945 C C . HIS A 1 107 ? -2.258 -21.167 18.475 1.00 9.00 200 HIS A C 1
ATOM 946 O O . HIS A 1 107 ? -3.053 -21.809 17.787 1.00 10.01 200 HIS A O 1
ATOM 953 N N . LEU A 1 108 ? -1.916 -19.905 18.190 1.00 9.00 201 LEU A N 1
ATOM 954 C CA . LEU A 1 108 ? -2.277 -19.305 16.928 1.00 8.59 201 LEU A CA 1
ATOM 955 C C . LEU A 1 108 ? -1.749 -20.126 15.752 1.00 9.06 201 LEU A C 1
ATOM 956 O O . LEU A 1 108 ? -2.488 -20.364 14.766 1.00 9.66 201 LEU A O 1
ATOM 961 N N . LEU A 1 109 ? -0.498 -20.568 15.819 1.00 9.03 202 LEU A N 1
ATOM 962 C CA . LEU A 1 109 ? 0.035 -21.384 14.722 1.00 9.26 202 LEU A CA 1
ATOM 963 C C . LEU A 1 109 ? -0.679 -22.696 14.623 1.00 9.20 202 LEU A C 1
ATOM 964 O O . LEU A 1 109 ? -1.061 -23.138 13.520 1.00 9.90 202 LEU A O 1
ATOM 969 N N . LEU A 1 110 ? -0.876 -23.388 15.758 1.00 9.15 203 LEU A N 1
ATOM 970 C CA . LEU A 1 110 ? -1.595 -24.658 15.721 1.00 9.26 203 LEU A CA 1
ATOM 971 C C . LEU A 1 110 ? -2.993 -24.492 15.184 1.00 9.64 203 LEU A C 1
ATOM 972 O O . LEU A 1 110 ? -3.503 -25.336 14.410 1.00 10.96 203 LEU A O 1
ATOM 977 N N . GLY A 1 111 ? -3.687 -23.432 15.588 1.00 10.09 204 GLY A N 1
ATOM 978 C CA . GLY A 1 111 ? -5.005 -23.195 15.044 1.00 11.01 204 GLY A CA 1
ATOM 979 C C . GLY A 1 111 ? -5.052 -22.890 13.568 1.00 10.32 204 GLY A C 1
ATOM 980 O O . GLY A 1 111 ? -5.936 -23.366 12.838 1.00 12.02 204 GLY A O 1
ATOM 981 N N . LEU A 1 112 ? -4.069 -22.112 13.113 1.00 10.33 205 LEU A N 1
ATOM 982 C CA . LEU A 1 112 ? -3.922 -21.813 11.720 1.00 10.48 205 LEU A CA 1
ATOM 983 C C . LEU A 1 112 ? -3.770 -23.119 10.899 1.00 10.77 205 LEU A C 1
ATOM 984 O O . LEU A 1 112 ? -4.396 -23.282 9.853 1.00 12.92 205 LEU A O 1
ATOM 989 N N . LEU A 1 113 ? -2.912 -24.021 11.368 1.00 10.96 206 LEU A N 1
ATOM 990 C CA . LEU A 1 113 ? -2.677 -25.261 10.645 1.00 11.92 206 LEU A CA 1
ATOM 991 C C . LEU A 1 113 ? -3.946 -26.125 10.676 1.00 13.36 206 LEU A C 1
ATOM 992 O O . LEU A 1 113 ? -4.237 -26.840 9.691 1.00 17.62 206 LEU A O 1
ATOM 997 N N . ARG A 1 114 ? -4.658 -26.141 11.782 1.00 13.67 207 ARG A N 1
ATOM 998 C CA A ARG A 1 114 ? -5.898 -26.931 11.864 0.70 16.25 207 ARG A CA 1
ATOM 999 C CA B ARG A 1 114 ? -5.889 -26.924 11.981 0.30 13.46 207 ARG A CA 1
ATOM 1000 C C . ARG A 1 114 ? -6.979 -26.458 10.980 1.00 16.40 207 ARG A C 1
ATOM 1001 O O . ARG A 1 114 ? -7.735 -27.285 10.423 1.00 19.82 207 ARG A O 1
ATOM 1016 N N . GLU A 1 115 ? -7.128 -25.140 10.824 1.00 17.57 208 GLU A N 1
ATOM 1017 C CA A GLU A 1 115 ? -8.120 -24.657 9.880 0.50 18.73 208 GLU A CA 1
ATOM 1018 C CA B GLU A 1 115 ? -8.042 -24.570 9.822 0.50 19.55 208 GLU A CA 1
ATOM 1019 C C . GLU A 1 115 ? -7.804 -25.182 8.467 1.00 20.23 208 GLU A C 1
ATOM 1020 O O . GLU A 1 115 ? -8.716 -25.636 7.783 1.00 26.35 208 GLU A O 1
ATOM 1031 N N . GLY A 1 116 ? -6.540 -25.141 8.067 1.00 22.98 209 GLY A N 1
ATOM 1032 C CA . GLY A 1 116 ? -6.050 -25.885 6.937 1.00 28.09 209 GLY A CA 1
ATOM 1033 C C . GLY A 1 116 ? -6.535 -25.578 5.583 1.00 26.29 209 GLY A C 1
ATOM 1034 O O . GLY A 1 116 ? -6.249 -26.303 4.660 1.00 32.73 209 GLY A O 1
ATOM 1035 N N . GLU A 1 117 ? -7.248 -24.480 5.426 1.00 24.58 210 GLU A N 1
ATOM 1036 C CA . GLU A 1 117 ? -7.939 -24.241 4.167 1.00 24.82 210 GLU A CA 1
ATOM 1037 C C . GLU A 1 117 ? -7.712 -22.735 4.004 1.00 26.25 210 GLU A C 1
ATOM 1038 O O . GLU A 1 117 ? -7.609 -22.090 4.978 1.00 29.30 210 GLU A O 1
ATOM 1044 N N . GLY A 1 118 ? -7.633 -22.148 2.839 1.00 28.05 211 GLY A N 1
ATOM 1045 C CA . GLY A 1 118 ? -7.520 -20.665 2.814 1.00 24.73 211 GLY A CA 1
ATOM 1046 C C . GLY A 1 118 ? -6.169 -20.119 2.352 1.00 17.29 211 GLY A C 1
ATOM 1047 O O . GLY A 1 118 ? -5.281 -20.892 2.000 1.00 16.12 211 GLY A O 1
ATOM 1048 N N . VAL A 1 119 ? -5.984 -18.801 2.380 1.00 15.39 212 VAL A N 1
ATOM 1049 C CA . VAL A 1 119 ? -4.801 -18.237 1.760 1.00 13.63 212 VAL A CA 1
ATOM 1050 C C . VAL A 1 119 ? -3.523 -18.679 2.489 1.00 11.99 212 VAL A C 1
ATOM 1051 O O . VAL A 1 119 ? -2.532 -19.034 1.825 1.00 12.96 212 VAL A O 1
ATOM 1055 N N . ALA A 1 120 ? -3.507 -18.692 3.814 1.00 12.07 213 ALA A N 1
ATOM 1056 C CA . ALA A 1 120 ? -2.320 -19.133 4.522 1.00 11.34 213 ALA A CA 1
ATOM 1057 C C . ALA A 1 120 ? -1.926 -20.551 4.123 1.00 11.68 213 ALA A C 1
ATOM 1058 O O . ALA A 1 120 ? -0.744 -20.860 3.959 1.00 12.28 213 ALA A O 1
ATOM 1060 N N . ALA A 1 121 ? -2.913 -21.444 4.024 1.00 12.18 214 ALA A N 1
ATOM 1061 C CA . ALA A 1 121 ? -2.621 -22.833 3.676 1.00 13.65 214 ALA A CA 1
ATOM 1062 C C . ALA A 1 121 ? -1.980 -22.899 2.281 1.00 13.40 214 ALA A C 1
ATOM 1063 O O . ALA A 1 121 ? -1.057 -23.690 2.042 1.00 15.33 214 ALA A O 1
ATOM 1065 N N . ARG A 1 122 ? -2.503 -22.114 1.344 1.00 13.95 215 ARG A N 1
ATOM 1066 C CA . ARG A 1 122 ? -2.000 -22.092 -0.003 1.00 15.43 215 ARG A CA 1
ATOM 1067 C C . ARG A 1 122 ? -0.554 -21.536 0.000 1.00 15.27 215 ARG A C 1
ATOM 1068 O O . ARG A 1 122 ? 0.321 -22.035 -0.723 1.00 16.28 215 ARG A O 1
ATOM 1076 N N . VAL A 1 123 ? -0.281 -20.502 0.804 1.00 13.57 216 VAL A N 1
ATOM 1077 C CA . VAL A 1 123 ? 1.064 -19.972 0.923 1.00 13.23 216 VAL A CA 1
ATOM 1078 C C . VAL A 1 123 ? 2.041 -21.020 1.421 1.00 12.33 216 VAL A C 1
ATOM 1079 O O . VAL A 1 123 ? 3.126 -21.210 0.865 1.00 13.32 216 VAL A O 1
ATOM 1083 N N . LEU A 1 124 ? 1.659 -21.716 2.499 1.00 12.30 217 LEU A N 1
ATOM 1084 C CA . LEU A 1 124 ? 2.535 -22.764 3.015 1.00 11.68 217 LEU A CA 1
ATOM 1085 C C . LEU A 1 124 ? 2.801 -23.857 1.969 1.00 13.15 217 LEU A C 1
ATOM 1086 O O . LEU A 1 124 ? 3.943 -24.296 1.811 1.00 14.00 217 LEU A O 1
ATOM 1091 N N . GLU A 1 125 ? 1.780 -24.250 1.231 1.00 14.08 218 GLU A N 1
ATOM 1092 C CA A GLU A 1 125 ? 1.969 -25.237 0.160 0.50 16.18 218 GLU A CA 1
ATOM 1093 C CA B GLU A 1 125 ? 1.927 -25.220 0.134 0.50 16.60 218 GLU A CA 1
ATOM 1094 C C . GLU A 1 125 ? 2.9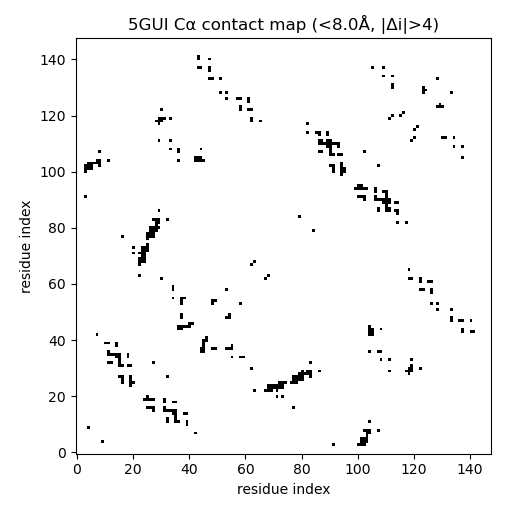25 -24.684 -0.901 1.00 16.20 218 GLU A C 1
ATOM 1095 O O . GLU A 1 125 ? 3.826 -25.368 -1.344 1.00 16.61 218 GLU A O 1
ATOM 1106 N N . ASN A 1 126 ? 2.753 -23.426 -1.254 1.00 15.90 219 ASN A N 1
ATOM 1107 C CA . ASN A 1 126 ? 3.599 -22.836 -2.274 1.00 15.81 219 ASN A CA 1
ATOM 1108 C C . ASN A 1 126 ? 5.044 -22.661 -1.851 1.00 14.76 219 ASN A C 1
ATOM 1109 O O . ASN A 1 126 ? 5.933 -22.559 -2.700 1.00 17.30 219 ASN A O 1
ATOM 1114 N N . LEU A 1 127 ? 5.268 -22.548 -0.552 1.00 13.66 220 LEU A N 1
ATOM 1115 C CA . LEU A 1 127 ? 6.623 -22.501 0.019 1.00 13.07 220 LEU A CA 1
ATOM 1116 C C . LEU A 1 127 ? 7.266 -23.874 0.227 1.00 13.15 220 LEU A C 1
ATOM 1117 O O . LEU A 1 127 ? 8.402 -23.970 0.704 1.00 15.11 220 LEU A O 1
ATOM 1122 N N . GLY A 1 128 ? 6.512 -24.933 -0.087 1.00 13.69 221 G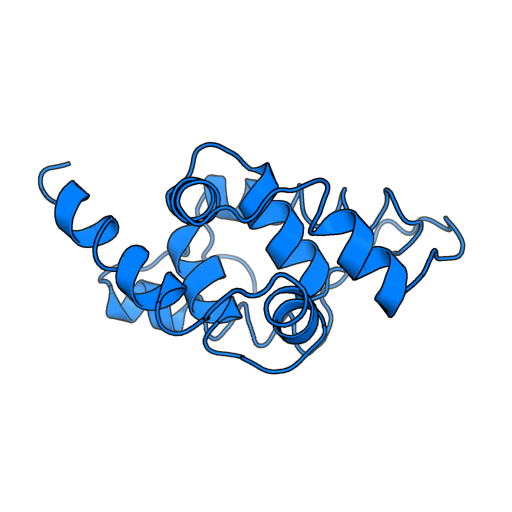LY A N 1
ATOM 1123 C CA . GLY A 1 128 ? 7.001 -26.305 0.064 1.00 14.46 221 GLY A CA 1
ATOM 1124 C C . GLY A 1 128 ? 6.903 -26.853 1.470 1.00 14.32 221 GLY A C 1
ATOM 1125 O O . GLY A 1 128 ? 7.542 -27.863 1.787 1.00 17.60 221 GLY A O 1
ATOM 1126 N N . ALA A 1 129 ? 6.135 -26.198 2.340 1.00 13.63 222 ALA A N 1
ATOM 1127 C CA . ALA A 1 129 ? 6.066 -26.597 3.714 1.00 14.40 222 ALA A CA 1
ATOM 1128 C C . ALA A 1 129 ? 5.034 -27.672 3.919 1.00 15.90 222 ALA A C 1
ATOM 1129 O O . ALA A 1 129 ? 4.105 -27.854 3.135 1.00 19.29 222 ALA A O 1
ATOM 1131 N N . ASP A 1 130 ? 5.254 -28.438 4.966 1.00 16.44 223 ASP A N 1
ATOM 1132 C CA A ASP A 1 130 ? 4.355 -29.505 5.333 0.50 16.45 223 ASP A CA 1
ATOM 1133 C CA B ASP A 1 130 ? 4.382 -29.538 5.351 0.50 17.31 223 ASP A CA 1
ATOM 1134 C C . ASP A 1 130 ? 3.674 -29.196 6.667 1.00 14.75 223 ASP A C 1
ATOM 1135 O O . ASP A 1 130 ? 4.293 -29.223 7.701 1.00 15.73 223 ASP A O 1
ATOM 1144 N N . PRO A 1 131 ? 2.362 -28.888 6.641 1.00 15.30 224 PRO A N 1
ATOM 1145 C CA . PRO A 1 131 ? 1.731 -28.450 7.889 1.00 15.19 224 PRO A CA 1
ATOM 1146 C C . PRO A 1 131 ? 1.776 -29.491 8.981 1.00 14.28 224 PRO A C 1
ATOM 1147 O O . PRO A 1 131 ? 1.853 -29.123 10.157 1.00 15.14 224 PRO A O 1
ATOM 1151 N N . SER A 1 132 ? 1.536 -30.743 8.576 1.00 15.33 225 SER A N 1
ATOM 1152 C CA A SER A 1 132 ? 1.790 -31.803 9.658 0.50 16.63 225 SER A CA 1
ATOM 1153 C CA B SER A 1 132 ? 1.772 -31.794 9.697 0.50 15.85 225 SER A CA 1
ATOM 1154 C C . SER A 1 132 ? 3.230 -31.775 10.376 1.00 14.13 225 SER A C 1
ATOM 1155 O O . SER A 1 132 ? 3.256 -31.948 11.581 1.00 16.02 225 SER A O 1
ATOM 1160 N N . ASN A 1 133 ? 4.299 -31.555 9.674 1.00 15.04 226 ASN A N 1
ATOM 1161 C CA . ASN A 1 133 ? 5.568 -31.433 10.258 1.00 14.36 226 ASN A CA 1
ATOM 1162 C C . ASN A 1 133 ? 5.660 -30.152 11.119 1.00 13.52 226 ASN A C 1
ATOM 1163 O O . ASN A 1 133 ? 6.324 -30.154 12.107 1.00 14.26 226 ASN A O 1
ATOM 1168 N N . ILE A 1 134 ? 5.065 -29.054 10.653 1.00 12.62 227 ILE A N 1
ATOM 1169 C CA . ILE A 1 134 ? 5.100 -27.818 11.467 1.00 11.15 227 ILE A CA 1
ATOM 1170 C C . ILE A 1 134 ? 4.426 -28.122 12.810 1.00 11.46 227 ILE A C 1
ATOM 1171 O O . ILE A 1 134 ? 4.954 -27.745 13.864 1.00 12.20 227 ILE A O 1
ATOM 1176 N N . ARG A 1 135 ? 3.242 -28.730 12.765 1.00 12.06 228 ARG A N 1
ATOM 1177 C CA . ARG A 1 135 ? 2.489 -29.083 13.987 1.00 11.53 228 ARG A CA 1
ATOM 1178 C C . ARG A 1 135 ? 3.405 -29.886 14.930 1.00 11.57 228 ARG A C 1
ATOM 1179 O O . ARG A 1 135 ? 3.502 -29.618 16.128 1.00 11.62 228 ARG A O 1
ATOM 1187 N N . THR A 1 136 ? 4.005 -30.937 14.379 1.00 12.45 229 THR A N 1
ATOM 1188 C CA . THR A 1 136 ? 4.864 -31.796 15.183 1.00 13.16 229 THR A CA 1
ATOM 1189 C C . THR A 1 136 ? 5.974 -31.006 15.830 1.00 11.46 229 THR A C 1
ATOM 1190 O O . THR A 1 136 ? 6.258 -31.182 17.011 1.00 12.52 229 THR A O 1
ATOM 1194 N N . GLN A 1 137 ? 6.592 -30.122 15.052 1.00 11.93 230 GLN A N 1
ATOM 1195 C CA . GLN A 1 137 ? 7.701 -29.346 15.634 1.00 12.15 230 GLN A CA 1
ATOM 1196 C C . GLN A 1 137 ? 7.252 -28.360 16.720 1.00 10.66 230 GLN A C 1
ATOM 1197 O O . GLN A 1 137 ? 7.987 -28.117 17.683 1.00 12.48 230 GLN A O 1
ATOM 1203 N N . VAL A 1 138 ? 6.065 -27.777 16.580 1.00 10.68 231 VAL A N 1
ATOM 1204 C CA . VAL A 1 138 ? 5.516 -26.922 17.635 1.00 10.31 231 VAL A CA 1
ATOM 1205 C C . VAL A 1 138 ? 5.340 -27.703 18.919 1.00 10.95 231 VAL A C 1
ATOM 1206 O O . VAL A 1 138 ? 5.774 -27.252 19.970 1.00 11.81 231 VAL A O 1
ATOM 1210 N N . ILE A 1 139 ? 4.695 -28.876 18.845 1.00 11.55 232 ILE A N 1
ATOM 1211 C CA A ILE A 1 139 ? 4.422 -29.605 20.060 0.60 11.06 232 ILE A CA 1
ATOM 1212 C CA B ILE A 1 139 ? 4.429 -29.666 20.038 0.40 12.66 232 ILE A CA 1
ATOM 1213 C C . ILE A 1 139 ? 5.744 -30.106 20.677 1.00 12.30 232 ILE A C 1
ATOM 1214 O O . ILE A 1 139 ? 5.900 -30.116 21.914 1.00 13.35 232 ILE A O 1
ATOM 1223 N N . ARG A 1 140 ? 6.711 -30.488 19.863 1.00 12.13 233 ARG A N 1
ATOM 1224 C CA A ARG A 1 140 ? 8.038 -30.819 20.340 0.60 13.78 233 ARG A CA 1
ATOM 1225 C CA B ARG A 1 140 ? 8.018 -30.830 20.388 0.40 12.15 233 ARG A CA 1
ATOM 1226 C C . ARG A 1 140 ? 8.630 -29.690 21.167 1.00 13.69 233 ARG A C 1
ATOM 1227 O O . ARG A 1 140 ? 9.158 -29.890 22.276 1.00 15.14 233 ARG A O 1
ATOM 1242 N N . MET A 1 141 ? 8.581 -28.472 20.623 1.00 12.63 234 MET A N 1
ATOM 1243 C CA . MET A 1 141 ? 9.215 -27.352 21.302 1.00 13.17 234 MET A CA 1
ATOM 1244 C C . MET A 1 141 ? 8.496 -27.001 22.591 1.00 13.59 234 MET A C 1
ATOM 1245 O O . MET A 1 141 ? 9.137 -26.659 23.588 1.00 16.52 234 MET A O 1
ATOM 1250 N N . VAL A 1 142 ? 7.169 -27.069 22.574 1.00 12.85 235 VAL A N 1
ATOM 1251 C CA . VAL A 1 142 ? 6.431 -26.825 23.813 1.00 13.83 235 VAL A CA 1
ATOM 1252 C C . VAL A 1 142 ? 6.862 -27.818 24.886 1.00 14.75 235 VAL A C 1
ATOM 1253 O O . VAL A 1 142 ? 7.151 -27.472 26.028 1.00 17.14 235 VAL A O 1
ATOM 1257 N N . GLY A 1 143 ? 6.919 -29.090 24.523 1.00 14.07 236 GLY A N 1
ATOM 1258 C CA . GLY A 1 143 ? 7.336 -30.071 25.527 1.00 16.55 236 GLY A CA 1
ATOM 1259 C C . GLY A 1 143 ? 8.732 -29.821 26.027 1.00 17.64 236 GLY A C 1
ATOM 1260 O O . GLY A 1 143 ? 8.993 -29.901 27.227 1.00 20.37 236 GLY A O 1
ATOM 1261 N N . GLU A 1 144 ? 9.654 -29.503 25.119 1.00 17.70 237 GLU A N 1
ATOM 1262 C CA . GLU A 1 144 ? 11.040 -29.294 25.536 1.00 20.57 237 GLU A CA 1
ATOM 1263 C C . GLU A 1 144 ? 11.168 -28.190 26.561 1.00 25.01 237 GLU A C 1
ATOM 1264 O O . GLU A 1 144 ? 12.124 -28.177 27.343 1.00 26.44 237 GLU A O 1
ATOM 1270 N N . ASN A 1 145 ? 10.261 -27.202 26.498 1.00 20.88 238 ASN A N 1
ATOM 1271 C CA . ASN A 1 145 ? 10.334 -26.048 27.373 1.00 23.92 238 ASN A CA 1
ATOM 1272 C C . ASN A 1 145 ? 9.623 -26.215 28.738 1.00 23.81 238 ASN A C 1
ATOM 1273 O O . ASN A 1 145 ? 9.569 -25.274 29.560 1.00 29.16 238 ASN A O 1
ATOM 1278 N N . LEU A 1 146 ? 9.090 -27.397 28.998 1.00 22.99 239 LEU A N 1
ATOM 1279 C CA . LEU A 1 146 ? 8.268 -27.570 30.234 1.00 21.59 239 LEU A CA 1
ATOM 1280 C C . LEU A 1 146 ? 8.846 -27.223 31.618 1.00 21.55 239 LEU A C 1
ATOM 1281 O O . LEU A 1 146 ? 8.073 -26.715 32.460 1.00 26.62 239 LEU A O 1
ATOM 1286 N N . GLU A 1 147 ? 10.120 -27.491 31.898 0.50 20.46 240 GLU A N 1
ATOM 1287 C CA . GLU A 1 147 ? 10.680 -27.072 33.189 0.50 17.19 240 GLU A CA 1
ATOM 1288 C C . GLU A 1 147 ? 10.811 -25.553 33.353 0.50 21.57 240 GLU A C 1
ATOM 1289 O O . GLU A 1 147 ? 11.126 -25.053 34.438 0.50 23.10 240 GLU A O 1
ATOM 1295 N N . HIS A 1 148 ? 10.512 -24.791 32.304 0.50 24.93 241 HIS A N 1
ATOM 1296 C CA . HIS A 1 148 ? 10.275 -23.359 32.550 0.50 29.03 241 HIS A CA 1
ATOM 1297 C C . HIS A 1 148 ? 8.905 -22.881 32.119 0.50 22.99 241 HIS A C 1
ATOM 1298 O O . HIS A 1 148 ? 7.906 -23.594 32.230 0.50 28.19 241 HIS A O 1
#

CATH classification: 1.10.1780.10

Foldseek 3Di:
DPPFADPQLVQLVVQLCVLCLVQLHQERELLSSVLSQCPSCDDLSVVLCVVQVNHNVLSSVLLCVPPNGHPSDYDPHHYYDPLLVQLVVQLCVVQVVVPHNHGHSLSSLVSSVVSCDDSNNVSCVVVVHDSVVSNVSSVVVVVVPVVD

Secondary structure (DSSP, 8-state):
----B-HHHHHHHHHHHHHHHHTT---B-HHHHHHHHHHT-SSHHHHHHHHTT--HHHHHHHHHHHH--------S--PBPHHHHHHHHHHHHHHHHTT-SSB-HHHHHHHHHHH--SHHHHHHHHTT--HHHHHHHHHHHHHHTTT-

Nearest PDB structures (foldseek):
  5gui-assembly1_A  TM=1.007E+00  e=4.765E-24  Arabidopsis thaliana
  8ibp-assembly1_A  TM=9.711E-01  e=2.951E-16  Mycobacterium tuberculosis
  8xqu-assembly1_A  TM=9.706E-01  e=7.109E-16  Homo sapiens
  3wdd-assembly1_A  TM=9.644E-01  e=9.694E-16  Mycobacterium tuberculosis
  3wde-assembly1_A  TM=9.650E-01  e=1.192E-15  Mycobacterium tuberculosis

Organism: Arabidopsis thaliana (NCBI:txid3702)

Solvent-accessible surface area: 8010 Å² total; per-residue (Å²): 210,110,109,82,28,51,157,79,0,87,86,0,13,98,46,0,38,73,15,0,117,144,18,8,17,36,60,0,1,4,8,2,0,0,3,0,1,18,34,8,48,69,5,31,0,4,94,1,0,167,83,61,60,10,72,47,142,66,0,62,69,21,1,71,142,43,45,28,149,30,108,49,143,98,39,155,128,31,59,28,35,117,108,0,103,109,0,12,98,6,0,37,70,4,0,125,117,56,70,88,98,112,6,9,5,19,2,0,0,0,0,8,22,103,22,42,107,21,31,2,31,127,0,4,131,82,47,70,22,58,58,78,77,0,86,81,53,0,68,147,43,24,34,118,75,136,172,210

Sequence (148 aa):
MFERRFTEKAIKVIIMMLLAQEEEARRRRLLGHNNFVGTEQILLGLIGEGTGIAAKKVLKSSMMGIINNLKDDARVEVEKIIGRRGSGFVVAVEIIPFTPRRAKRVLEELSSLEEARQLGHNNYIGSEHLLLGLLRREEGEGVAARVLEENLGADDPSSNIRTQVIIRRMVGENLEH

GO terms:
  GO:0005515 protein binding (F, IPI)
  GO:0003729 mRNA binding (F, IDA)
  GO:0009507 chloroplast (C, IDA)
  GO:0009532 plastid stroma (C, IDA)
  GO:0009570 chloroplast stroma (C, IDA)
  GO:0009706 chloroplast inner membrane (C, IDA)
  GO:0004176 ATP-dependent peptidase activity (F, IDA)
  GO:0031897 Tic complex (C, TAS)
  GO:0005739 mitochondrion (C, HDA)
  GO:0009505 plant-type cell wall (C, HDA)
  GO:0009507 chloroplast (C, HDA)
  GO:0009535 chloroplast thylakoid membrane (C, HDA)
  GO:0009536 plastid (C, HDA)
  GO:0009570 chloroplast stroma (C, HDA)
  GO:0009941 chloroplast envelope (C, HDA)
  GO:0045036 protein targeting to chloroplast (P, IMP)
  GO:0045037 protein import into chloroplast stroma (P, IMP)
  GO:0009658 chloroplast organization (P, IMP)
  GO:0010380 regulation of chlorophyll biosynthetic process (P, IMP)

B-factor: mean 18.26, std 9.44, range [8.21, 71.83]

Radius of gyration: 14.27 Å; Cα contacts (8 Å, |Δi|>4): 263; chains: 1; bounding box: 28×35×39 Å